Protein AF-A0A4R6Y4D6-F1 (afdb_monomer_lite)

Sequence (83 aa):
MSKLTAFAKFRPSSGMTLDAVAEIFNVDRKTILRWETGET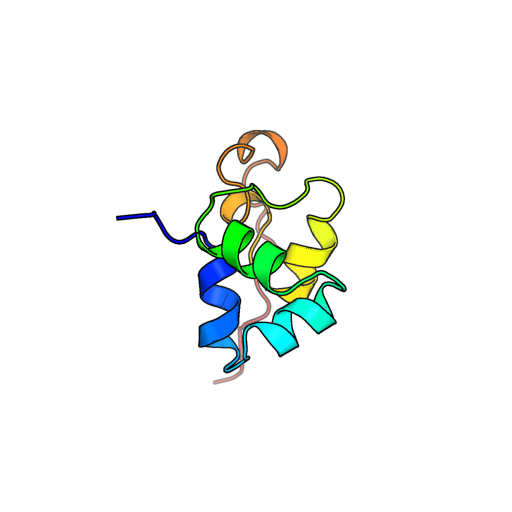PLPLKRMGEFERVTGFPPHELRPDLASIFGPPTSRPSKLEKTA

Secondary structure (DSSP, 8-state):
-----SGGGHHHHTT--HHHHHHHTTS-HHHHHHHHHTSSPPPGGGHHHHHHHH---HHHH-GGGHHHH-S------S-----

InterPro domains:
  IPR001387 Cro/C1-type, helix-turn-helix domain [PF01381] (13-61)
  IPR001387 Cro/C1-type, helix-turn-helix domain [PS50943] (15-61)
  IPR001387 Cro/C1-type, helix-turn-helix domain [SM00530] (6-61)
  IPR001387 Cro/C1-type, helix-turn-helix domain [cd00093] (9-61)
  IPR010982 Lambda repressor-like, DNA-binding domain superfamily [G3DSA:1.10.260.40] (2-69)
  IPR010982 Lambda repressor-like, DNA-binding domain superfamily [SSF47413] (8-62)

Organism: NCBI:txid69279

pLDDT: mean 84.72, std 17.89, range [39.97, 97.81]

Structure (mmCIF, N/CA/C/O backbone):
data_AF-A0A4R6Y4D6-F1
#
_entry.id   AF-A0A4R6Y4D6-F1
#
loop_
_atom_site.group_PDB
_atom_site.id
_atom_site.type_symbol
_atom_site.label_atom_id
_atom_site.label_alt_id
_atom_site.label_comp_id
_atom_site.label_asym_id
_atom_site.label_entity_id
_atom_site.label_seq_id
_atom_site.pdbx_PDB_ins_code
_atom_site.Cartn_x
_atom_site.Cartn_y
_atom_site.Cartn_z
_atom_site.occupancy
_atom_site.B_iso_or_equiv
_atom_site.auth_seq_id
_atom_site.auth_comp_id
_atom_site.auth_asym_id
_atom_site.auth_atom_id
_atom_site.pdbx_PDB_model_num
ATOM 1 N N . MET A 1 1 ? 1.822 19.695 1.124 1.00 43.91 1 MET A N 1
ATOM 2 C CA . MET A 1 1 ? 0.792 18.688 0.794 1.00 43.91 1 MET A CA 1
ATOM 3 C C . MET A 1 1 ? 1.510 17.389 0.476 1.00 43.91 1 MET A C 1
ATOM 5 O O . MET A 1 1 ? 2.308 17.384 -0.453 1.00 43.91 1 MET A O 1
ATOM 9 N N . SER A 1 2 ? 1.313 16.337 1.271 1.00 50.41 2 SER A N 1
ATOM 10 C CA . SER A 1 2 ? 1.895 15.021 0.981 1.00 50.41 2 SER A CA 1
ATOM 11 C C . SER A 1 2 ? 1.276 14.494 -0.312 1.00 50.41 2 SER A C 1
ATOM 13 O O . SER A 1 2 ? 0.054 14.469 -0.452 1.00 50.41 2 SER A O 1
ATOM 15 N N . LYS A 1 3 ? 2.113 14.157 -1.290 1.00 69.88 3 LYS A N 1
ATOM 16 C CA . LYS A 1 3 ? 1.664 13.676 -2.596 1.00 69.88 3 LYS A CA 1
ATOM 17 C C . LYS A 1 3 ? 1.119 12.257 -2.420 1.00 69.88 3 LYS A C 1
ATOM 19 O O . LYS A 1 3 ? 1.890 11.355 -2.114 1.00 69.88 3 LYS A O 1
ATOM 24 N N . LEU A 1 4 ? -0.192 12.073 -2.589 1.00 84.00 4 LEU A N 1
ATOM 25 C CA . LEU A 1 4 ? -0.819 10.749 -2.540 1.00 84.00 4 LEU A CA 1
ATOM 26 C C . LEU A 1 4 ? -0.183 9.824 -3.585 1.00 84.00 4 LEU A C 1
ATOM 28 O O . LEU A 1 4 ? 0.012 10.220 -4.740 1.00 84.00 4 LEU A O 1
ATOM 32 N N . THR A 1 5 ? 0.147 8.602 -3.174 1.00 93.31 5 THR A N 1
ATOM 33 C CA . THR A 1 5 ? 0.730 7.586 -4.058 1.00 93.31 5 THR A CA 1
ATOM 34 C C . THR A 1 5 ? -0.334 6.983 -4.979 1.00 93.31 5 THR A C 1
ATOM 36 O O . THR A 1 5 ? -1.535 7.134 -4.751 1.00 93.31 5 THR A O 1
ATOM 39 N N . ALA A 1 6 ? 0.077 6.265 -6.031 1.00 93.00 6 ALA A N 1
ATOM 40 C CA . ALA A 1 6 ? -0.871 5.513 -6.861 1.00 93.00 6 ALA A CA 1
ATOM 41 C C . ALA A 1 6 ? -1.664 4.488 -6.031 1.00 93.00 6 ALA A C 1
ATOM 43 O O . ALA A 1 6 ? -2.866 4.333 -6.227 1.00 93.00 6 ALA A O 1
ATOM 44 N N . PHE A 1 7 ? -1.017 3.878 -5.034 1.00 95.00 7 PHE A N 1
ATOM 45 C CA . PHE 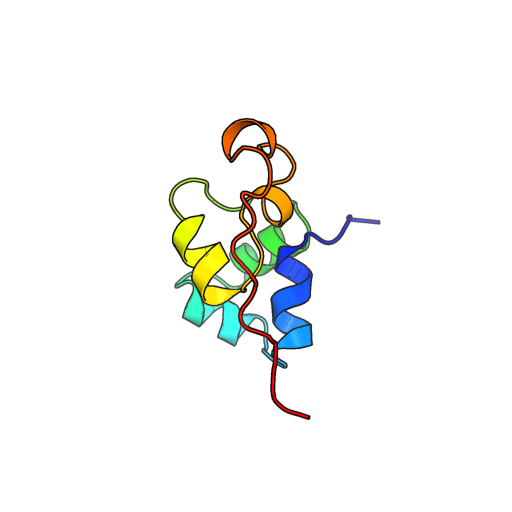A 1 7 ? -1.651 2.958 -4.093 1.00 95.00 7 PHE A CA 1
ATOM 46 C C . PHE A 1 7 ? -2.830 3.593 -3.342 1.00 95.00 7 PHE A C 1
ATOM 48 O O . PHE A 1 7 ? -3.858 2.947 -3.163 1.00 95.00 7 PHE A O 1
ATOM 55 N N . ALA A 1 8 ? -2.747 4.882 -2.993 1.00 95.00 8 ALA A N 1
ATOM 56 C CA . ALA A 1 8 ? -3.833 5.597 -2.318 1.00 95.00 8 ALA A CA 1
ATOM 57 C C . ALA A 1 8 ? -5.133 5.682 -3.135 1.00 95.00 8 ALA A C 1
ATOM 59 O O . ALA A 1 8 ? -6.195 5.942 -2.572 1.00 95.00 8 ALA A O 1
ATOM 60 N N . LYS A 1 9 ? -5.078 5.452 -4.454 1.00 93.81 9 LYS A N 1
ATOM 61 C CA . LYS A 1 9 ? -6.266 5.418 -5.318 1.00 93.81 9 LYS A CA 1
ATOM 62 C C . LYS A 1 9 ? -7.072 4.126 -5.155 1.00 93.81 9 LYS A C 1
ATOM 64 O O . LYS A 1 9 ? -8.276 4.152 -5.384 1.00 93.81 9 LYS A O 1
ATOM 69 N N . PHE A 1 10 ? -6.436 3.031 -4.726 1.00 93.94 10 PHE A N 1
ATOM 70 C CA . PHE A 1 10 ? -7.056 1.704 -4.631 1.00 93.94 10 PHE A CA 1
ATOM 71 C C . PHE A 1 10 ? -8.213 1.653 -3.628 1.00 93.94 10 PHE A C 1
ATOM 73 O O . PHE A 1 10 ? -9.277 1.097 -3.901 1.00 93.94 10 PHE A O 1
ATOM 80 N N . ARG A 1 11 ? -8.017 2.240 -2.446 1.00 92.75 11 ARG A N 1
ATOM 81 C CA . ARG A 1 11 ? -9.012 2.211 -1.374 1.00 92.75 11 ARG A CA 1
ATOM 82 C C . ARG A 1 11 ? -10.318 2.934 -1.749 1.00 92.75 11 ARG A C 1
ATOM 84 O O . ARG A 1 11 ? -11.369 2.300 -1.638 1.00 92.75 11 ARG A O 1
ATOM 91 N N . PRO A 1 12 ? -10.304 4.204 -2.215 1.00 90.62 12 PRO A N 1
ATOM 92 C CA . PRO A 1 12 ? -11.528 4.886 -2.625 1.00 90.62 12 PRO A CA 1
ATOM 93 C C . PRO A 1 12 ? -12.163 4.266 -3.875 1.00 90.62 12 PRO A C 1
A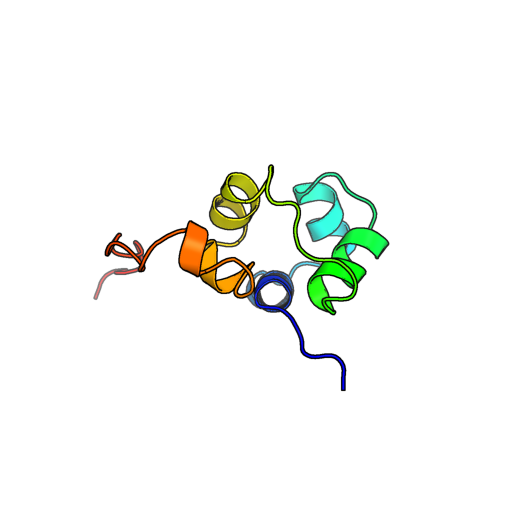TOM 95 O O . PRO A 1 12 ? -13.387 4.204 -3.931 1.00 90.62 12 PRO A O 1
ATOM 98 N N . SER A 1 13 ? -11.384 3.750 -4.838 1.00 89.31 13 SER A N 1
ATOM 99 C CA . SER A 1 13 ? -11.957 3.074 -6.015 1.00 89.31 13 SER A CA 1
ATOM 100 C C . SER A 1 13 ? -12.679 1.772 -5.665 1.00 89.31 13 SER A C 1
ATOM 102 O O . SER A 1 13 ? -13.572 1.353 -6.393 1.00 89.31 13 SER A O 1
ATOM 104 N N . SER A 1 14 ? -12.296 1.143 -4.553 1.00 87.44 14 SER A N 1
ATOM 105 C CA . SER A 1 14 ? -12.856 -0.131 -4.090 1.00 87.44 14 SER A CA 1
ATOM 106 C C . SER A 1 14 ? -13.895 0.034 -2.974 1.00 87.44 14 SER A C 1
ATOM 108 O O . SER A 1 14 ? -14.431 -0.961 -2.496 1.00 87.44 14 SER A O 1
ATOM 110 N N . GLY A 1 15 ? -14.162 1.265 -2.515 1.00 92.81 15 GLY A N 1
ATOM 111 C CA . GLY A 1 15 ? -15.070 1.535 -1.392 1.00 92.81 15 GLY A CA 1
ATOM 112 C C . GLY A 1 15 ? -14.612 0.946 -0.050 1.00 92.81 15 GLY A C 1
ATOM 113 O O . GLY A 1 15 ? -15.428 0.763 0.849 1.00 92.81 15 GLY A O 1
ATOM 114 N N . MET A 1 16 ? -13.324 0.621 0.094 1.00 93.25 16 MET A N 1
ATOM 115 C CA . MET A 1 16 ? -12.792 -0.076 1.269 1.00 93.25 16 MET A CA 1
ATOM 116 C C . MET A 1 16 ? -12.386 0.892 2.391 1.00 93.25 16 MET A C 1
ATOM 118 O O . MET A 1 16 ? -12.012 2.047 2.164 1.00 93.25 16 MET A O 1
ATOM 122 N N . THR A 1 17 ? -12.419 0.409 3.632 1.00 95.62 17 THR A N 1
ATOM 123 C CA . THR A 1 17 ? -11.830 1.108 4.784 1.00 95.62 17 THR A CA 1
ATOM 124 C C . THR A 1 17 ? -10.322 0.853 4.854 1.00 95.62 17 THR A C 1
ATOM 126 O O . THR A 1 17 ? -9.794 -0.018 4.165 1.00 95.62 17 THR A O 1
ATOM 129 N N . LEU A 1 18 ? -9.599 1.622 5.677 1.00 94.88 18 LEU A N 1
ATOM 130 C CA . LEU A 1 18 ? -8.167 1.376 5.898 1.00 94.88 18 LEU A CA 1
ATOM 131 C C . LEU A 1 18 ? -7.919 -0.006 6.516 1.00 94.88 18 LEU A C 1
ATOM 133 O O . LEU A 1 18 ? -6.980 -0.679 6.107 1.00 94.88 18 LEU A O 1
ATOM 137 N N . ASP A 1 19 ? -8.759 -0.423 7.464 1.00 96.69 19 ASP A N 1
ATOM 138 C CA . ASP A 1 19 ? -8.640 -1.721 8.135 1.00 96.69 19 ASP A CA 1
ATOM 139 C C . ASP A 1 19 ? -8.874 -2.885 7.164 1.00 96.69 19 ASP A C 1
ATOM 141 O O . ASP A 1 19 ? -8.077 -3.815 7.132 1.00 96.69 19 ASP A O 1
ATOM 145 N N . ALA A 1 20 ? -9.863 -2.778 6.270 1.00 96.75 20 ALA A N 1
ATOM 146 C CA . ALA A 1 20 ? -10.094 -3.793 5.240 1.00 96.75 20 ALA A CA 1
ATOM 147 C C . ALA A 1 20 ? -8.890 -3.944 4.292 1.00 96.75 20 ALA A C 1
ATOM 149 O O . ALA A 1 20 ? -8.494 -5.053 3.940 1.00 96.75 20 ALA A O 1
ATOM 150 N N . VAL A 1 21 ? -8.259 -2.833 3.895 1.00 97.00 21 VAL A N 1
ATOM 151 C CA . VAL A 1 21 ? -7.030 -2.883 3.082 1.00 97.00 21 VAL A CA 1
ATOM 152 C C . VAL A 1 21 ? -5.871 -3.489 3.883 1.00 97.00 21 VAL A C 1
ATOM 154 O O . VAL A 1 21 ? -5.081 -4.259 3.337 1.00 97.00 21 VAL A O 1
ATOM 157 N N . ALA A 1 22 ? -5.774 -3.178 5.174 1.00 97.56 22 ALA A N 1
ATOM 158 C CA . ALA A 1 22 ? -4.750 -3.718 6.062 1.00 97.56 22 ALA A CA 1
ATOM 159 C C . ALA A 1 22 ? -4.858 -5.248 6.194 1.00 97.56 22 ALA A C 1
ATOM 161 O O . ALA A 1 22 ? -3.843 -5.937 6.097 1.00 97.56 22 ALA A O 1
ATOM 162 N N . GLU A 1 23 ? -6.079 -5.777 6.299 1.00 97.75 23 GLU A N 1
ATOM 163 C CA . GLU A 1 23 ? -6.363 -7.217 6.296 1.00 97.75 23 GLU A CA 1
ATOM 164 C C . GLU A 1 23 ? -5.952 -7.888 4.980 1.00 97.75 23 GLU A C 1
ATOM 166 O O . GLU A 1 23 ? -5.266 -8.909 5.007 1.00 97.75 23 GLU A O 1
ATOM 171 N N . ILE A 1 24 ? -6.282 -7.292 3.825 1.00 96.69 24 ILE A N 1
ATOM 172 C CA . ILE A 1 24 ? -5.917 -7.834 2.501 1.00 96.69 24 ILE A CA 1
ATOM 173 C C . ILE A 1 24 ? -4.402 -8.015 2.370 1.00 96.69 24 ILE A C 1
ATOM 175 O O . ILE A 1 24 ? -3.936 -9.034 1.861 1.00 96.69 24 ILE A O 1
ATOM 179 N N . PHE A 1 25 ? -3.633 -7.029 2.832 1.00 96.44 25 PHE A N 1
ATOM 180 C CA . PHE A 1 25 ? -2.173 -7.066 2.776 1.00 96.44 25 PHE A CA 1
ATOM 181 C C . PHE A 1 25 ? -1.535 -7.679 4.027 1.00 96.44 25 PHE A C 1
ATOM 183 O O . PHE A 1 25 ? -0.303 -7.723 4.099 1.00 96.44 25 PHE A O 1
ATOM 190 N N . ASN A 1 26 ? -2.326 -8.155 4.991 1.00 97.50 26 ASN A N 1
ATOM 191 C CA . ASN A 1 26 ? -1.865 -8.695 6.267 1.00 97.50 26 ASN A CA 1
ATOM 192 C C . ASN A 1 26 ? -0.807 -7.798 6.948 1.00 97.50 26 ASN A C 1
ATOM 194 O O . ASN A 1 26 ? 0.313 -8.223 7.244 1.00 97.50 26 ASN A O 1
ATOM 198 N N . VAL A 1 27 ? -1.130 -6.515 7.117 1.00 97.56 27 VAL A N 1
ATOM 199 C CA . VAL A 1 27 ? -0.276 -5.515 7.778 1.00 97.56 27 VAL A CA 1
ATOM 200 C C . VAL A 1 27 ? -1.088 -4.659 8.743 1.00 97.56 27 VAL A C 1
ATOM 202 O O . VAL A 1 27 ? -2.310 -4.671 8.724 1.00 97.56 27 VAL A O 1
ATOM 205 N N . ASP A 1 28 ? -0.406 -3.870 9.572 1.00 97.81 28 ASP A N 1
ATOM 206 C CA . ASP A 1 28 ? -1.068 -2.880 10.423 1.00 97.81 28 ASP A CA 1
ATOM 207 C C . ASP A 1 28 ? -1.657 -1.714 9.606 1.00 97.81 28 ASP A C 1
ATOM 209 O O . ASP A 1 28 ? -1.067 -1.260 8.619 1.00 97.81 28 ASP A O 1
ATOM 213 N N . ARG A 1 29 ? -2.772 -1.151 10.081 1.00 96.94 29 ARG A N 1
ATOM 214 C CA . ARG A 1 29 ? -3.442 0.018 9.492 1.00 96.94 29 ARG A CA 1
ATOM 215 C C . ARG A 1 29 ? -2.496 1.208 9.267 1.00 96.94 29 ARG A C 1
ATOM 217 O O . ARG A 1 29 ? -2.602 1.901 8.253 1.00 96.94 29 ARG A O 1
ATOM 224 N N . LYS A 1 30 ? -1.548 1.460 10.177 1.00 97.12 30 LYS A N 1
ATOM 225 C CA . LYS A 1 30 ? -0.549 2.535 10.033 1.00 97.12 30 LYS A CA 1
ATOM 226 C C . LYS A 1 30 ? 0.397 2.283 8.863 1.00 97.12 30 LYS A C 1
ATOM 228 O O . LYS A 1 30 ? 0.843 3.239 8.236 1.00 97.12 30 LYS A O 1
ATOM 233 N N . THR A 1 31 ? 0.683 1.021 8.547 1.00 97.31 31 THR A N 1
ATOM 234 C CA . THR A 1 31 ? 1.499 0.652 7.381 1.00 97.31 31 THR A CA 1
ATOM 235 C C . THR A 1 31 ? 0.797 1.056 6.088 1.00 97.31 31 THR A C 1
ATOM 237 O O . THR A 1 31 ? 1.423 1.679 5.234 1.00 97.31 31 THR A O 1
ATOM 240 N N . ILE A 1 32 ? -0.512 0.803 5.985 1.00 97.00 32 ILE A N 1
ATOM 241 C CA . ILE A 1 32 ? -1.323 1.255 4.846 1.00 97.00 32 ILE A CA 1
ATOM 242 C C . ILE A 1 32 ? -1.270 2.777 4.718 1.00 97.00 32 ILE A C 1
ATOM 244 O O . ILE A 1 32 ? -0.967 3.285 3.642 1.00 97.00 32 ILE A O 1
ATOM 248 N N . LEU A 1 33 ? -1.476 3.512 5.817 1.00 95.81 33 LEU A N 1
ATOM 249 C CA . LEU A 1 33 ? -1.424 4.976 5.800 1.00 95.81 33 LEU A CA 1
ATOM 250 C C . LEU A 1 33 ? -0.070 5.503 5.294 1.00 95.81 33 LEU A C 1
ATOM 252 O O . LEU A 1 33 ? -0.043 6.399 4.455 1.00 95.81 33 LEU A O 1
ATOM 256 N N . ARG A 1 34 ? 1.046 4.921 5.754 1.00 96.06 34 ARG A N 1
ATOM 257 C CA . ARG A 1 34 ? 2.401 5.282 5.300 1.00 96.06 34 ARG A CA 1
ATOM 258 C C . ARG A 1 34 ? 2.616 5.030 3.812 1.00 96.06 34 ARG A C 1
ATOM 260 O O . ARG A 1 34 ? 3.304 5.810 3.157 1.00 96.06 34 ARG A O 1
ATOM 267 N N . TRP A 1 35 ? 2.039 3.956 3.279 1.00 96.56 35 TRP A N 1
ATOM 268 C CA . TRP A 1 35 ? 2.082 3.665 1.847 1.00 96.56 35 TRP A CA 1
ATOM 269 C C . TRP A 1 35 ? 1.208 4.625 1.034 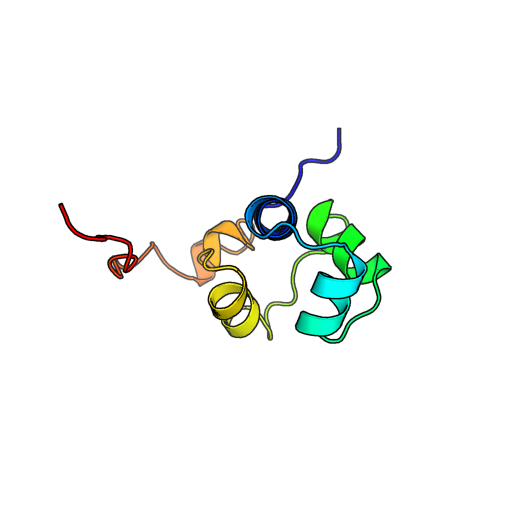1.00 96.56 35 TRP A C 1
ATOM 271 O O . TRP A 1 35 ? 1.627 5.068 -0.035 1.00 96.56 35 TRP A O 1
ATOM 281 N N . GLU A 1 36 ? 0.020 4.992 1.526 1.00 95.38 36 GLU A N 1
ATOM 282 C CA . GLU A 1 36 ? -0.871 5.949 0.853 1.00 95.38 36 GLU A CA 1
ATOM 283 C C . GLU A 1 36 ? -0.260 7.363 0.793 1.00 95.38 36 GLU A C 1
ATOM 285 O O . GLU A 1 36 ? -0.349 8.041 -0.234 1.00 95.38 36 GLU A O 1
ATOM 290 N N . THR A 1 37 ? 0.395 7.807 1.871 1.00 94.56 37 THR A N 1
ATOM 291 C CA . THR A 1 37 ? 1.030 9.137 1.953 1.00 94.56 37 THR A CA 1
ATOM 292 C C . THR A 1 37 ? 2.425 9.195 1.335 1.00 94.56 37 THR A C 1
ATOM 294 O O . THR A 1 37 ? 2.951 10.291 1.133 1.00 94.56 37 THR A O 1
ATOM 297 N N . GLY A 1 38 ? 3.029 8.036 1.056 1.00 92.94 38 GLY A N 1
ATOM 298 C CA . GLY A 1 38 ? 4.394 7.926 0.549 1.00 92.94 38 GLY A CA 1
ATOM 299 C C . GLY A 1 38 ? 5.480 8.135 1.608 1.00 92.94 38 GLY A C 1
ATOM 300 O O . GLY A 1 38 ? 6.644 8.261 1.242 1.00 92.94 38 GLY A O 1
ATOM 301 N N . GLU A 1 39 ? 5.137 8.150 2.903 1.00 94.38 39 GLU A N 1
ATOM 302 C CA . GLU A 1 39 ? 6.118 8.176 4.005 1.00 94.38 39 GLU A CA 1
ATOM 303 C C . GLU A 1 39 ? 7.055 6.962 3.941 1.00 94.38 39 GLU A C 1
ATOM 305 O O . GLU A 1 39 ? 8.238 7.052 4.258 1.00 94.38 39 GLU A O 1
ATOM 310 N N . THR A 1 40 ? 6.534 5.809 3.515 1.00 94.19 40 THR A N 1
ATOM 311 C CA . THR A 1 40 ? 7.336 4.611 3.257 1.00 94.19 40 THR A CA 1
ATOM 312 C C . THR A 1 40 ? 6.966 4.036 1.891 1.00 94.19 40 THR A C 1
ATOM 314 O O . THR A 1 40 ? 5.776 3.879 1.609 1.00 94.19 40 THR A O 1
ATOM 317 N N . PRO A 1 41 ? 7.941 3.693 1.031 1.00 94.00 41 PRO A N 1
ATOM 318 C CA . PRO A 1 41 ? 7.647 3.084 -0.260 1.00 94.00 41 PRO A CA 1
ATOM 319 C C . PRO A 1 41 ? 7.085 1.664 -0.102 1.00 94.00 41 PRO A C 1
ATOM 321 O O . PRO A 1 41 ? 7.402 0.949 0.853 1.00 94.00 41 PRO A O 1
ATOM 324 N N . LEU A 1 42 ? 6.294 1.223 -1.085 1.00 95.81 42 LEU A N 1
ATOM 325 C CA . LEU A 1 42 ? 5.792 -0.152 -1.144 1.00 95.81 42 LEU A CA 1
ATOM 326 C C . LEU A 1 42 ? 6.951 -1.165 -1.230 1.00 95.81 42 LEU A C 1
ATOM 328 O O . LEU A 1 42 ? 7.864 -0.968 -2.037 1.00 95.81 42 LEU A O 1
ATOM 332 N N . PRO A 1 43 ? 6.937 -2.267 -0.457 1.00 95.94 43 PRO A N 1
ATOM 333 C CA . PRO A 1 43 ? 8.003 -3.266 -0.478 1.00 95.94 43 PRO A CA 1
ATOM 334 C C . PRO A 1 43 ? 8.228 -3.901 -1.857 1.00 95.94 43 PRO A C 1
ATOM 336 O O . PRO A 1 43 ? 7.331 -4.529 -2.417 1.00 95.94 43 PRO A O 1
ATOM 339 N N . LEU A 1 44 ? 9.469 -3.844 -2.357 1.00 93.81 44 LEU A N 1
ATOM 340 C CA . LEU A 1 44 ? 9.828 -4.371 -3.683 1.00 93.81 44 LEU A CA 1
ATOM 341 C C . LEU A 1 44 ? 9.520 -5.874 -3.831 1.00 93.81 44 LEU A C 1
ATOM 343 O O . LEU A 1 44 ? 9.036 -6.322 -4.866 1.00 93.81 44 LEU A O 1
ATOM 347 N N . LYS A 1 45 ? 9.737 -6.654 -2.766 1.00 94.38 45 LYS A N 1
ATOM 348 C CA . LYS A 1 45 ? 9.483 -8.106 -2.749 1.00 94.38 45 LYS A CA 1
ATOM 349 C C . LYS A 1 45 ? 8.000 -8.476 -2.896 1.00 94.38 45 LYS A C 1
ATOM 351 O O . LYS A 1 45 ? 7.700 -9.625 -3.189 1.00 94.38 45 LYS A O 1
ATOM 356 N N . ARG A 1 46 ? 7.084 -7.524 -2.680 1.00 95.88 46 ARG A N 1
ATOM 357 C CA . ARG A 1 46 ? 5.627 -7.726 -2.726 1.00 95.88 46 ARG A CA 1
ATOM 358 C C . ARG A 1 46 ? 4.974 -7.068 -3.946 1.00 95.88 46 ARG A C 1
ATOM 360 O O . ARG A 1 46 ? 3.755 -7.051 -4.046 1.00 95.88 46 ARG A O 1
ATOM 367 N N . MET A 1 47 ? 5.748 -6.550 -4.904 1.00 94.31 47 MET A N 1
ATOM 368 C CA . MET A 1 47 ? 5.187 -5.810 -6.046 1.00 94.31 47 MET A CA 1
ATOM 369 C C . MET A 1 47 ? 4.193 -6.616 -6.885 1.00 94.31 47 MET A C 1
ATOM 371 O O . MET A 1 47 ? 3.170 -6.065 -7.274 1.00 94.31 47 MET A O 1
ATOM 375 N N . GLY A 1 48 ? 4.426 -7.916 -7.087 1.00 92.69 48 GLY A N 1
ATOM 376 C CA . GLY A 1 48 ? 3.464 -8.770 -7.793 1.00 92.69 48 GLY A CA 1
ATOM 377 C C . GLY A 1 48 ? 2.144 -8.967 -7.034 1.00 92.69 48 GLY A C 1
ATOM 378 O O . GLY A 1 48 ? 1.092 -9.130 -7.643 1.00 92.69 48 GLY A O 1
ATOM 379 N N . GLU A 1 49 ? 2.168 -8.920 -5.699 1.00 96.50 49 GLU A N 1
ATOM 380 C CA . GLU A 1 49 ? 0.950 -8.925 -4.884 1.00 96.50 49 GLU A CA 1
ATOM 381 C C . GLU A 1 49 ? 0.196 -7.602 -5.031 1.00 96.50 49 GLU A C 1
ATOM 383 O O . GLU A 1 49 ? -1.008 -7.622 -5.278 1.00 96.50 49 GLU A O 1
ATOM 388 N N . PHE A 1 50 ? 0.899 -6.468 -4.943 1.00 96.31 50 PHE A N 1
ATOM 389 C CA . PHE A 1 50 ? 0.290 -5.151 -5.118 1.00 96.31 50 PHE A CA 1
ATOM 390 C C . PHE A 1 50 ? -0.330 -4.985 -6.504 1.00 96.31 50 PHE A C 1
ATOM 392 O O . PHE A 1 50 ? -1.473 -4.548 -6.593 1.00 96.31 50 PHE A O 1
ATOM 399 N N . GLU A 1 51 ? 0.366 -5.378 -7.570 1.00 95.31 51 GLU A N 1
ATOM 400 C CA . GLU A 1 51 ? -0.173 -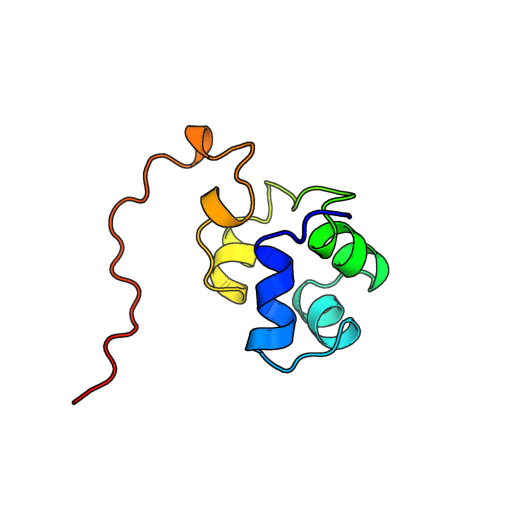5.341 -8.934 1.00 95.31 51 GLU A CA 1
ATOM 401 C C . GLU A 1 51 ? -1.438 -6.196 -9.056 1.00 95.31 51 GLU A C 1
ATOM 403 O O . GLU A 1 51 ? -2.462 -5.729 -9.547 1.00 95.31 51 GLU A O 1
ATOM 408 N N . ARG A 1 52 ? -1.410 -7.429 -8.541 1.00 94.88 52 ARG A N 1
ATOM 409 C CA . ARG A 1 52 ? -2.556 -8.346 -8.600 1.00 94.88 52 ARG A CA 1
ATOM 410 C C . ARG A 1 52 ? -3.769 -7.842 -7.815 1.00 94.88 52 ARG A C 1
ATOM 412 O O . ARG A 1 52 ? -4.891 -8.030 -8.270 1.00 94.88 52 ARG A O 1
ATOM 419 N N . VAL A 1 53 ? -3.558 -7.273 -6.628 1.00 95.44 53 VAL A N 1
ATOM 420 C CA . VAL A 1 53 ? -4.646 -6.814 -5.748 1.00 95.44 53 VAL A CA 1
ATOM 421 C C . VAL A 1 53 ? -5.197 -5.469 -6.207 1.00 95.44 53 VAL A C 1
ATOM 423 O O . VAL A 1 53 ? -6.408 -5.283 -6.242 1.00 95.44 53 VAL A O 1
ATOM 426 N N . THR A 1 54 ? -4.316 -4.530 -6.552 1.00 94.25 54 THR A N 1
ATOM 427 C CA . THR A 1 54 ? -4.720 -3.157 -6.877 1.00 94.25 54 THR A CA 1
ATOM 428 C C . THR A 1 54 ? -5.042 -2.948 -8.351 1.00 94.25 54 THR A C 1
ATOM 430 O O . THR A 1 54 ? -5.729 -1.990 -8.691 1.00 94.25 54 THR A O 1
ATOM 433 N N . GLY A 1 55 ? -4.539 -3.819 -9.230 1.00 94.06 55 GLY A N 1
ATOM 434 C CA . GLY A 1 55 ? -4.631 -3.672 -10.681 1.00 94.06 55 GLY A CA 1
ATOM 435 C C . GLY A 1 55 ? -3.685 -2.620 -11.268 1.00 94.06 55 GLY A C 1
ATOM 436 O O . GLY A 1 55 ? -3.632 -2.480 -12.488 1.00 94.06 55 GLY A O 1
ATOM 437 N N . PHE A 1 56 ? -2.934 -1.889 -10.437 1.00 92.44 56 PHE A N 1
ATOM 438 C CA . PHE A 1 56 ? -1.973 -0.897 -10.910 1.00 92.44 56 PHE A CA 1
ATOM 439 C C . PHE A 1 56 ? -0.651 -1.559 -11.298 1.00 92.44 56 PHE A C 1
ATOM 441 O O . PHE A 1 56 ? -0.138 -2.395 -10.548 1.00 92.44 56 PHE A O 1
ATOM 448 N N . PRO A 1 57 ? -0.044 -1.164 -12.426 1.00 92.19 57 PRO A N 1
ATOM 449 C CA . PRO A 1 57 ? 1.229 -1.728 -12.831 1.00 92.19 57 PRO A CA 1
ATOM 450 C C . PRO A 1 57 ? 2.363 -1.294 -11.875 1.00 92.19 57 PRO A C 1
ATOM 452 O O . PRO A 1 57 ? 2.321 -0.195 -11.307 1.00 92.19 57 PRO A O 1
ATOM 455 N N . PRO A 1 58 ? 3.430 -2.103 -11.712 1.00 91.94 58 PRO A N 1
ATOM 456 C CA . PRO A 1 58 ? 4.497 -1.833 -10.746 1.00 91.94 58 PRO A CA 1
ATOM 457 C C . PRO A 1 58 ? 5.190 -0.473 -10.903 1.00 91.94 58 PRO A C 1
ATOM 459 O O . PRO A 1 58 ? 5.567 0.131 -9.902 1.00 91.94 58 PRO A O 1
ATOM 462 N N . HIS A 1 59 ? 5.320 0.039 -12.131 1.00 89.88 59 HIS A N 1
ATOM 463 C CA . HIS A 1 59 ? 5.934 1.344 -12.397 1.00 89.88 59 HIS A CA 1
ATOM 464 C C . HIS A 1 59 ? 5.059 2.530 -11.953 1.00 89.88 59 HIS A C 1
ATOM 466 O O . HIS A 1 59 ? 5.593 3.596 -11.664 1.00 89.88 59 HIS A O 1
ATOM 472 N N . GLU A 1 60 ? 3.735 2.367 -11.851 1.00 91.94 60 GLU A N 1
ATOM 473 C CA . GLU A 1 60 ? 2.854 3.384 -11.257 1.00 91.94 60 GLU A CA 1
ATOM 474 C C . GLU A 1 60 ? 2.896 3.339 -9.727 1.00 91.94 60 GLU A C 1
ATOM 476 O O . GLU A 1 60 ? 2.866 4.374 -9.060 1.00 91.94 60 GLU A O 1
ATOM 481 N N . LEU A 1 61 ? 2.984 2.133 -9.165 1.00 93.62 61 LEU A N 1
ATOM 482 C CA . LEU A 1 61 ? 3.058 1.893 -7.725 1.00 93.62 61 LEU A CA 1
ATOM 483 C C . LEU A 1 61 ? 4.420 2.292 -7.123 1.00 93.62 61 LEU A C 1
ATOM 485 O O . LEU A 1 61 ? 4.482 2.750 -5.981 1.00 93.62 61 LEU A O 1
ATOM 489 N N . ARG A 1 62 ? 5.507 2.125 -7.884 1.00 92.62 62 ARG A N 1
ATOM 490 C CA . ARG A 1 62 ? 6.892 2.477 -7.529 1.00 92.62 62 ARG A CA 1
ATOM 491 C C . ARG A 1 62 ? 7.558 3.244 -8.679 1.00 92.62 62 ARG A C 1
ATOM 493 O O . ARG A 1 62 ? 8.436 2.701 -9.356 1.00 92.62 62 ARG A O 1
ATOM 500 N N . PRO A 1 63 ? 7.163 4.511 -8.910 1.00 90.19 63 PRO A N 1
ATOM 501 C CA . PRO A 1 63 ? 7.717 5.321 -9.995 1.00 90.19 63 PRO A CA 1
ATOM 502 C C . PRO A 1 63 ? 9.215 5.595 -9.824 1.00 90.19 63 PRO A C 1
ATOM 504 O O . PRO A 1 63 ? 9.923 5.779 -10.809 1.00 90.19 63 PRO A O 1
ATOM 507 N N . ASP A 1 64 ? 9.721 5.555 -8.591 1.00 89.81 64 ASP A N 1
ATOM 508 C CA . ASP A 1 64 ? 11.146 5.654 -8.270 1.00 89.81 64 ASP A CA 1
ATOM 509 C C . ASP A 1 64 ? 11.981 4.487 -8.826 1.00 89.81 64 ASP A C 1
ATOM 511 O O . ASP A 1 64 ? 13.186 4.630 -9.007 1.00 89.81 64 ASP A O 1
ATOM 515 N N . LEU A 1 65 ? 11.344 3.353 -9.138 1.00 88.19 65 LEU A N 1
ATOM 516 C CA . LEU A 1 65 ? 11.977 2.167 -9.718 1.00 88.19 65 LEU A CA 1
ATOM 517 C C . LEU A 1 65 ? 11.461 1.850 -11.130 1.00 88.19 65 LEU A C 1
ATOM 519 O O . LEU A 1 65 ? 11.655 0.735 -11.614 1.00 88.19 65 LEU A O 1
ATOM 523 N N . ALA A 1 66 ? 10.810 2.796 -11.814 1.00 84.50 66 ALA A N 1
ATOM 524 C CA . ALA A 1 66 ? 10.213 2.553 -13.131 1.00 84.50 66 ALA A CA 1
ATOM 525 C C . ALA A 1 66 ? 11.220 2.006 -14.167 1.00 84.50 66 ALA A C 1
ATOM 527 O O . ALA A 1 66 ? 10.858 1.174 -14.994 1.00 84.50 66 ALA A O 1
ATOM 528 N N . SER A 1 67 ? 12.497 2.396 -14.081 1.00 80.94 67 SER A N 1
ATOM 529 C CA . SER A 1 67 ? 13.573 1.881 -14.942 1.00 80.94 67 SER A CA 1
ATOM 530 C C . SER A 1 67 ? 13.872 0.389 -14.746 1.00 80.94 67 SER A C 1
ATOM 532 O O . SER A 1 67 ? 14.366 -0.251 -15.670 1.00 80.94 67 SER A O 1
ATOM 534 N N . ILE A 1 68 ? 13.556 -0.176 -13.576 1.00 83.19 68 ILE A N 1
ATOM 535 C CA . ILE A 1 68 ? 13.765 -1.595 -13.249 1.00 83.19 68 ILE A CA 1
ATOM 536 C C . ILE A 1 68 ? 12.646 -2.462 -13.834 1.00 83.19 68 ILE A C 1
ATOM 538 O O . ILE A 1 68 ? 12.896 -3.580 -14.274 1.00 83.19 68 ILE A O 1
ATOM 542 N N . PHE A 1 69 ? 11.411 -1.956 -13.854 1.00 75.50 69 PHE A N 1
ATOM 543 C CA . PHE A 1 69 ? 10.247 -2.708 -14.335 1.00 75.50 69 PHE A CA 1
ATOM 544 C C . PHE A 1 69 ? 10.110 -2.723 -15.866 1.00 75.50 69 PHE A C 1
ATOM 546 O O . PHE A 1 69 ? 9.255 -3.435 -16.391 1.00 75.50 69 PHE A O 1
ATOM 553 N N . GLY A 1 70 ? 10.968 -1.981 -16.575 1.00 63.91 70 GLY A N 1
ATOM 554 C CA . GLY A 1 70 ? 10.901 -1.808 -18.024 1.00 63.91 70 GLY A CA 1
ATOM 555 C C . GLY A 1 70 ? 9.713 -0.938 -18.462 1.00 63.91 70 GLY A C 1
ATOM 556 O O . GLY A 1 70 ? 8.843 -0.604 -17.653 1.00 63.91 70 GLY A O 1
ATOM 557 N N . PRO A 1 71 ? 9.657 -0.530 -19.745 1.00 58.91 71 PRO A N 1
ATOM 558 C CA . PRO A 1 71 ? 8.472 0.131 -20.281 1.00 58.91 71 PRO A CA 1
ATOM 559 C C . PRO A 1 71 ? 7.254 -0.793 -20.119 1.00 58.91 71 PRO A C 1
ATOM 561 O O . PRO A 1 71 ? 7.437 -2.014 -20.126 1.00 58.91 71 PRO A O 1
ATOM 564 N N . PRO A 1 72 ? 6.024 -0.252 -19.986 1.00 56.78 72 PRO A N 1
ATOM 565 C CA . PRO A 1 72 ? 4.808 -1.056 -19.970 1.00 56.78 72 PRO A CA 1
ATOM 566 C C . PRO A 1 72 ? 4.768 -1.890 -21.249 1.00 56.78 72 PRO A C 1
ATOM 568 O O . PRO A 1 72 ? 4.373 -1.420 -22.314 1.00 56.78 72 PRO A O 1
ATOM 571 N N . THR A 1 73 ? 5.239 -3.133 -21.167 1.00 54.22 73 THR A N 1
ATOM 572 C CA . THR A 1 73 ? 5.018 -4.103 -22.227 1.00 54.22 73 THR A CA 1
ATOM 573 C C . THR A 1 73 ? 3.513 -4.258 -22.266 1.00 54.22 73 THR A C 1
ATOM 575 O O . THR A 1 73 ? 2.905 -4.602 -21.257 1.00 54.22 73 THR A O 1
ATOM 578 N N . SER A 1 74 ? 2.915 -3.838 -23.378 1.00 49.06 74 SER A N 1
ATOM 579 C CA . SER A 1 74 ? 1.475 -3.788 -23.593 1.00 49.06 74 SER A CA 1
ATOM 580 C C . SER A 1 74 ? 0.841 -5.133 -23.231 1.00 49.06 74 SER A C 1
ATOM 582 O O . SER A 1 74 ? 0.763 -6.049 -24.045 1.00 49.06 74 SER A O 1
ATOM 584 N N . ARG A 1 75 ? 0.432 -5.292 -21.972 1.00 47.75 75 ARG A N 1
ATOM 585 C CA . ARG A 1 75 ? -0.525 -6.304 -21.566 1.00 47.75 75 ARG A CA 1
ATOM 586 C C . ARG A 1 75 ? -1.853 -5.573 -21.665 1.00 47.75 75 ARG A C 1
ATOM 588 O O . ARG A 1 75 ? -2.051 -4.653 -20.872 1.00 47.75 75 ARG A O 1
ATOM 595 N N . PRO A 1 76 ? -2.728 -5.905 -22.631 1.00 45.91 76 PRO A N 1
ATOM 596 C CA . PRO A 1 76 ? -4.032 -5.271 -22.693 1.00 45.91 76 PRO A CA 1
ATOM 597 C C . PRO A 1 76 ? -4.702 -5.499 -21.340 1.00 45.91 76 PRO A C 1
ATOM 599 O O . PRO A 1 76 ? -4.921 -6.641 -20.920 1.00 45.91 76 PRO A O 1
ATOM 602 N N . SER A 1 77 ? -4.935 -4.405 -20.612 1.00 50.50 77 SER A N 1
ATOM 603 C CA . SER A 1 77 ? -5.747 -4.432 -19.411 1.00 50.50 77 SER A CA 1
ATOM 604 C C . SER A 1 77 ? -7.097 -4.975 -19.851 1.00 50.50 77 SER A C 1
ATOM 606 O O . SER A 1 77 ? -7.750 -4.448 -20.749 1.00 50.50 77 SER A O 1
ATOM 608 N N . LYS A 1 78 ? -7.477 -6.122 -19.293 1.00 49.34 78 LYS A N 1
ATOM 609 C CA . LYS A 1 78 ? -8.751 -6.766 -19.586 1.00 49.34 78 LYS A CA 1
ATOM 610 C C . LYS A 1 78 ? -9.861 -5.920 -18.962 1.00 49.34 78 LYS A C 1
ATOM 612 O O . LYS A 1 78 ? -10.322 -6.197 -17.864 1.00 49.34 78 LYS A O 1
ATOM 617 N N . LEU A 1 79 ? -10.219 -4.849 -19.658 1.00 53.72 79 LEU A N 1
ATOM 618 C CA . LEU A 1 79 ? -11.309 -3.925 -19.370 1.00 53.72 79 LEU A CA 1
ATOM 619 C C . LEU A 1 79 ? -11.962 -3.476 -20.687 1.00 53.72 79 LEU A C 1
ATOM 621 O O . LEU A 1 79 ? -12.411 -2.349 -20.812 1.00 53.72 79 LEU A O 1
ATOM 625 N N . GLU A 1 80 ? -12.082 -4.385 -21.655 1.00 39.97 80 GLU A N 1
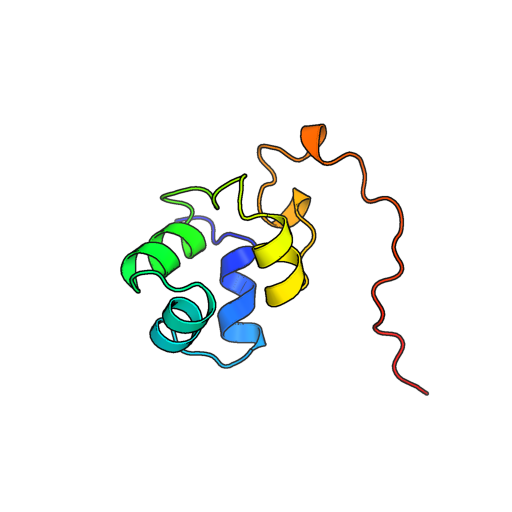ATOM 626 C CA . GLU A 1 80 ? -13.136 -4.283 -22.667 1.00 39.97 80 GLU A CA 1
ATOM 627 C C . GLU A 1 80 ? -14.301 -5.174 -22.229 1.00 39.97 80 GLU A C 1
ATOM 629 O O . GLU A 1 80 ? -14.407 -6.356 -22.559 1.00 39.97 80 GLU A O 1
ATOM 634 N N . LYS A 1 81 ? -15.153 -4.594 -21.378 1.00 47.47 81 LYS A N 1
ATOM 635 C CA . LYS A 1 81 ? -16.539 -5.027 -21.218 1.00 47.47 81 LYS A CA 1
ATOM 636 C C . LYS A 1 81 ? -17.318 -4.480 -22.415 1.00 47.47 81 LYS A C 1
ATOM 638 O O . LYS A 1 81 ? -17.481 -3.274 -22.521 1.00 47.47 81 LYS A O 1
ATOM 643 N N . THR A 1 82 ? -17.760 -5.396 -23.273 1.00 42.78 82 THR A N 1
ATOM 644 C CA . THR A 1 82 ? -19.068 -5.420 -23.957 1.00 42.78 82 THR A CA 1
ATOM 645 C C . THR A 1 82 ? -19.773 -4.075 -24.185 1.00 42.78 82 THR A C 1
ATOM 647 O O . THR A 1 82 ? -20.355 -3.528 -23.244 1.00 42.78 82 THR A O 1
ATOM 650 N N . ALA A 1 83 ? -19.850 -3.653 -25.447 1.00 41.81 83 ALA A N 1
ATOM 651 C CA . ALA A 1 83 ? -21.002 -2.971 -26.040 1.00 41.81 83 ALA A CA 1
ATOM 652 C C . ALA A 1 83 ? -20.980 -3.194 -27.557 1.00 41.81 83 ALA A C 1
ATOM 654 O O . ALA A 1 83 ? -19.888 -3.031 -28.143 1.00 41.81 83 ALA A O 1
#

Foldseek 3Di:
DQDFAPLLVQCVVVVHDLVRVCVLVVHDSVVSVCLRSVVDADDPVCLVVSCVRRVDHSCRSCVVCVVVSDDPPDPPSPPPDDD

Radius of gyration: 13.46 Å; chains: 1; bounding box: 35×28×36 Å